Protein AF-A0A9K3PEP5-F1 (afdb_monomer_lite)

pLDDT: mean 74.26, std 22.82, range [34.56, 97.56]

InterPro domains:
  IPR022210 Transcription activator GCR1-like domain [PF12550] (68-152)

Organism: NCBI:txid303405

Radius of gyration: 31.96 Å; chains: 1; bounding box: 66×53×107 Å

Sequence (163 aa):
MLAATFFQLGAEQLVTRPAPVPFLCPTSPQTPPRGSNNHQSVRNTTRKSPLDGRLPCVQPDGFNHVIQEKPCSVQNMYNEWFGLENYEGVPVEGGIRLMETRHKSKWRNNYDSAASKRFSRLKIIVDTIVKTVAESSDPNVTTNSVIALFEEQFQAKKEALQR

Foldseek 3Di:
DDDDDDDDDDDDDDPDDDDDDDPDDDDDDDDDDDDDDDDDPPPPDDDDDDDDPDPPPPQLPLLPAQPDLDQPALVSLLCQQQQHDVRDCVVHHRHVVVVCVPPNCRSCPVPDPSSVVSVVVSCVSNVVLVVVQVPDPDPVNDSVVSRVVVRVVVVVVVVVVVD

Structure (mmCIF, N/CA/C/O backbone):
data_AF-A0A9K3PEP5-F1
#
_entry.id   AF-A0A9K3PEP5-F1
#
loop_
_atom_site.group_PDB
_atom_site.id
_atom_site.type_symbol
_atom_site.label_atom_id
_atom_site.label_alt_id
_atom_site.label_comp_id
_atom_site.label_asym_id
_atom_site.label_entity_id
_atom_site.label_seq_id
_atom_site.pdbx_PDB_ins_code
_atom_site.Cartn_x
_atom_site.Cartn_y
_atom_site.Cartn_z
_atom_site.occupancy
_atom_site.B_iso_or_equiv
_atom_site.auth_seq_id
_atom_site.auth_comp_id
_atom_site.auth_asym_id
_atom_site.auth_atom_id
_atom_site.pdbx_PDB_model_num
ATOM 1 N N . MET A 1 1 ? 27.044 22.093 75.520 1.00 47.50 1 MET A N 1
ATOM 2 C CA . MET A 1 1 ? 28.136 22.277 74.543 1.00 47.50 1 MET A CA 1
ATOM 3 C C . MET A 1 1 ? 29.313 21.445 75.018 1.00 47.50 1 MET A C 1
ATOM 5 O O . MET A 1 1 ? 29.792 21.707 76.112 1.00 47.50 1 MET A O 1
ATOM 9 N N . LEU A 1 2 ? 29.698 20.405 74.276 1.00 43.66 2 LEU A N 1
ATOM 10 C CA . LEU A 1 2 ? 30.818 19.521 74.616 1.00 43.66 2 LEU A CA 1
ATOM 11 C C . LEU A 1 2 ? 31.723 19.313 73.399 1.00 43.66 2 LEU A C 1
ATOM 13 O O . LEU A 1 2 ? 31.280 19.421 72.259 1.00 43.66 2 LEU A O 1
ATOM 17 N N . ALA A 1 3 ? 32.992 19.106 73.732 1.00 41.00 3 ALA A N 1
ATOM 18 C CA . ALA A 1 3 ? 34.205 19.295 72.956 1.00 41.00 3 ALA A CA 1
ATOM 19 C C . ALA A 1 3 ? 34.400 18.379 71.736 1.00 41.00 3 ALA A C 1
ATOM 21 O O . ALA A 1 3 ? 33.793 17.322 71.597 1.00 41.00 3 ALA A O 1
ATOM 22 N N . ALA A 1 4 ? 35.325 18.830 70.889 1.00 48.22 4 ALA A N 1
ATOM 23 C CA . ALA A 1 4 ? 35.890 18.150 69.736 1.00 48.22 4 ALA A CA 1
ATOM 24 C C . ALA A 1 4 ? 36.884 17.039 70.115 1.00 48.22 4 ALA A C 1
ATOM 26 O O . ALA A 1 4 ? 37.643 17.207 71.068 1.00 48.22 4 ALA A O 1
ATOM 27 N N . THR A 1 5 ? 36.986 16.014 69.258 1.00 54.56 5 THR A N 1
ATOM 28 C CA . THR A 1 5 ? 38.219 15.232 69.065 1.00 54.56 5 THR A CA 1
ATOM 29 C C . THR A 1 5 ? 38.315 14.734 67.616 1.00 54.56 5 THR A C 1
ATOM 31 O O . THR A 1 5 ? 37.373 14.158 67.078 1.00 54.56 5 THR A O 1
ATOM 34 N N . PHE A 1 6 ? 39.469 14.985 66.999 1.00 49.03 6 PHE A N 1
ATOM 35 C CA . PHE A 1 6 ? 39.945 14.480 65.706 1.00 49.03 6 PHE A CA 1
ATOM 36 C C . PHE A 1 6 ? 40.429 13.018 65.812 1.00 49.03 6 PHE A C 1
ATOM 38 O O . PHE A 1 6 ? 41.094 12.687 66.790 1.00 49.03 6 PHE A O 1
ATOM 45 N N . PHE A 1 7 ? 40.209 12.199 64.773 1.00 48.72 7 PHE A N 1
ATOM 46 C CA . PHE A 1 7 ? 41.050 11.043 64.381 1.00 48.72 7 PHE A CA 1
ATOM 47 C C . PHE A 1 7 ? 40.651 10.624 62.943 1.00 48.72 7 PHE A C 1
ATOM 49 O O . PHE A 1 7 ? 39.494 10.294 62.712 1.00 48.72 7 PHE A O 1
ATOM 56 N N . GLN A 1 8 ? 41.411 10.939 61.889 1.00 43.19 8 GLN A N 1
ATOM 57 C CA . GLN A 1 8 ? 42.643 10.317 61.361 1.00 43.19 8 GLN A CA 1
ATOM 58 C C . GLN A 1 8 ? 42.434 8.963 60.635 1.00 43.19 8 GLN A C 1
ATOM 60 O O . GLN A 1 8 ? 42.122 7.954 61.253 1.00 43.19 8 GLN A O 1
ATOM 65 N N . LEU A 1 9 ? 42.668 9.023 59.313 1.00 43.06 9 LEU A N 1
ATOM 66 C CA . LEU A 1 9 ? 43.073 8.025 58.301 1.00 43.06 9 LEU A CA 1
ATOM 67 C C . LEU A 1 9 ? 42.775 6.515 58.461 1.00 43.06 9 LEU A C 1
ATOM 69 O O . LEU A 1 9 ? 43.333 5.835 59.313 1.00 43.06 9 LEU A O 1
ATOM 73 N N . GLY A 1 10 ? 42.151 5.969 57.411 1.00 40.56 10 GLY A N 1
ATOM 74 C CA . GLY A 1 10 ? 42.546 4.711 56.752 1.00 40.56 10 GLY A CA 1
ATOM 75 C C . GLY A 1 10 ? 42.309 4.892 55.243 1.00 40.56 10 GLY A C 1
ATOM 76 O O . GLY A 1 10 ? 41.193 5.199 54.841 1.00 40.56 10 GLY A O 1
ATOM 77 N N . ALA A 1 11 ? 43.335 5.076 54.411 1.00 46.47 11 ALA A N 1
ATOM 78 C CA . ALA A 1 11 ? 44.243 4.065 53.861 1.00 46.47 11 ALA A CA 1
ATOM 79 C C . ALA A 1 11 ? 43.527 3.018 52.982 1.00 46.47 11 ALA A C 1
ATOM 81 O O . ALA A 1 11 ? 42.935 2.065 53.472 1.00 46.47 11 ALA A O 1
ATOM 82 N N . GLU A 1 12 ? 43.611 3.278 51.675 1.00 48.19 12 GLU A N 1
ATOM 83 C CA . GLU A 1 12 ? 43.945 2.341 50.595 1.00 48.19 12 GLU A CA 1
ATOM 84 C C . GLU A 1 12 ? 43.195 1.006 50.507 1.00 48.19 12 GLU A C 1
ATOM 86 O O . GLU A 1 12 ? 43.481 0.077 51.248 1.00 48.19 12 GLU A O 1
ATOM 91 N N . GLN A 1 13 ? 42.379 0.854 49.458 1.00 48.16 13 GLN A N 1
ATOM 92 C CA . GLN A 1 13 ? 42.559 -0.268 48.531 1.00 48.16 13 GLN A CA 1
ATOM 93 C C . GLN A 1 13 ? 42.154 0.150 47.110 1.00 48.16 13 GLN A C 1
ATOM 95 O O . GLN A 1 13 ? 40.977 0.205 46.751 1.00 48.16 13 GLN A O 1
ATOM 100 N N . LEU A 1 14 ? 43.167 0.433 46.291 1.00 46.38 14 LEU A N 1
ATOM 101 C CA . LEU A 1 14 ? 43.071 0.483 44.836 1.00 46.38 14 LEU A CA 1
ATOM 102 C C . LEU A 1 14 ? 42.844 -0.949 44.322 1.00 46.38 14 LEU A C 1
ATOM 104 O O . LEU A 1 14 ? 43.783 -1.727 44.174 1.00 46.38 14 LEU A O 1
ATOM 108 N N . VAL A 1 15 ? 41.595 -1.314 44.026 1.00 45.88 15 VAL A N 1
ATOM 109 C CA . VAL A 1 15 ? 41.319 -2.496 43.197 1.00 45.88 15 VAL A CA 1
ATOM 110 C C . VAL A 1 15 ? 41.504 -2.093 41.739 1.00 45.88 15 VAL A C 1
ATOM 112 O O . VAL A 1 15 ? 40.610 -1.568 41.074 1.00 45.88 15 VAL A O 1
ATOM 115 N N . THR A 1 16 ? 42.722 -2.317 41.258 1.00 48.50 16 THR A N 1
ATOM 116 C CA . THR A 1 16 ? 43.118 -2.225 39.856 1.00 48.50 16 THR A CA 1
ATOM 117 C C . THR A 1 16 ? 42.267 -3.187 39.025 1.00 48.50 16 THR A C 1
ATOM 119 O O . THR A 1 16 ? 4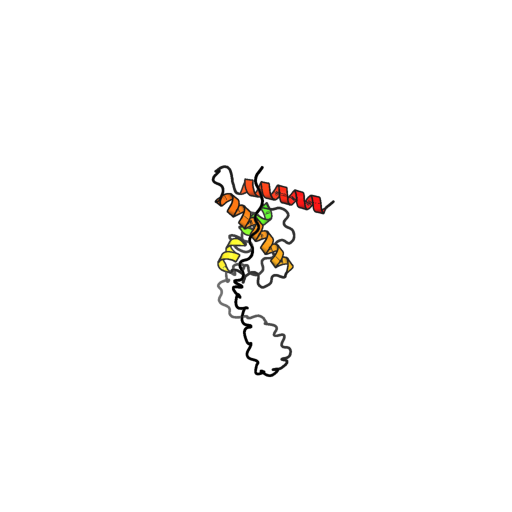2.478 -4.399 39.039 1.00 48.50 16 THR A O 1
ATOM 122 N N . ARG A 1 17 ? 41.286 -2.657 38.285 1.00 50.75 17 ARG A N 1
ATOM 123 C CA . ARG A 1 17 ? 40.638 -3.400 37.193 1.00 50.75 17 ARG A CA 1
ATOM 124 C C . ARG A 1 17 ? 41.694 -3.661 36.110 1.00 50.75 17 ARG A C 1
ATOM 126 O O . ARG A 1 17 ? 42.320 -2.698 35.666 1.00 50.75 17 ARG A O 1
ATOM 133 N N . PRO A 1 18 ? 41.895 -4.907 35.652 1.00 49.31 18 PRO A N 1
ATOM 134 C CA . PRO A 1 18 ? 42.749 -5.156 34.501 1.00 49.31 18 PRO A CA 1
ATOM 135 C C . PRO A 1 18 ? 42.114 -4.544 33.245 1.00 49.31 18 PRO A C 1
ATOM 137 O O . PRO A 1 18 ? 40.920 -4.706 32.983 1.00 49.31 18 PRO A O 1
ATOM 140 N N . ALA A 1 19 ? 42.929 -3.801 32.497 1.00 58.12 19 ALA A N 1
ATOM 141 C CA . ALA A 1 19 ? 42.581 -3.215 31.210 1.00 58.12 19 ALA A CA 1
ATOM 142 C C . ALA A 1 19 ? 42.221 -4.304 30.175 1.00 58.12 19 ALA A C 1
ATOM 144 O O . ALA A 1 19 ? 42.733 -5.424 30.260 1.00 58.12 19 ALA A O 1
ATOM 145 N N . PRO A 1 20 ? 41.367 -3.997 29.181 1.00 54.03 20 PRO A N 1
ATOM 146 C CA . PRO A 1 20 ? 41.071 -4.922 28.096 1.00 54.03 20 PRO A CA 1
ATOM 147 C C . PRO A 1 20 ? 42.326 -5.177 27.253 1.00 54.03 20 PRO A C 1
ATOM 149 O O . PRO A 1 20 ? 42.995 -4.248 26.800 1.00 54.03 20 PRO A O 1
ATOM 152 N N . VAL A 1 21 ? 42.630 -6.455 27.040 1.00 63.28 21 VAL A N 1
ATOM 153 C CA . VAL A 1 21 ? 43.689 -6.906 26.135 1.00 63.28 21 VAL A CA 1
ATOM 154 C C . VAL A 1 21 ? 43.373 -6.479 24.692 1.00 63.28 21 VAL A C 1
ATOM 156 O O . VAL A 1 21 ? 42.253 -6.702 24.225 1.00 63.28 21 VAL A O 1
ATOM 159 N N . PRO A 1 22 ? 44.322 -5.877 23.953 1.00 52.88 22 PRO A N 1
ATOM 160 C CA . PRO A 1 22 ? 44.163 -5.670 22.523 1.00 52.88 22 PRO A CA 1
ATOM 161 C C . PRO A 1 22 ? 44.254 -7.024 21.812 1.00 52.88 22 PRO A C 1
ATOM 163 O O . PRO A 1 22 ? 45.223 -7.766 21.979 1.00 52.88 22 P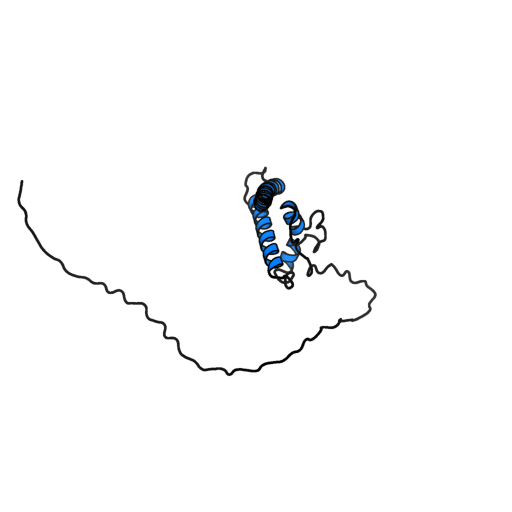RO A O 1
ATOM 166 N N . PHE A 1 23 ? 43.239 -7.349 21.011 1.00 45.09 23 PHE A N 1
ATOM 167 C CA . PHE A 1 23 ? 43.310 -8.473 20.085 1.00 45.09 23 PHE A CA 1
ATOM 168 C C . PHE A 1 23 ? 44.463 -8.235 19.106 1.00 45.09 23 PHE A C 1
ATOM 170 O O . PHE A 1 23 ? 44.449 -7.296 18.311 1.00 45.09 23 PHE A O 1
ATOM 177 N N . LEU A 1 24 ? 45.470 -9.100 19.188 1.00 43.38 24 LEU A N 1
ATOM 178 C CA . LEU A 1 24 ? 46.545 -9.209 18.216 1.00 43.38 24 LEU A CA 1
ATOM 179 C C . LEU A 1 24 ? 45.948 -9.706 16.893 1.00 43.38 24 LEU A C 1
ATOM 181 O O . LEU A 1 24 ? 45.543 -10.862 16.783 1.00 43.38 24 LEU A O 1
ATOM 185 N N . CYS A 1 25 ? 45.885 -8.828 15.893 1.00 41.06 25 CYS A N 1
ATOM 186 C CA . CYS A 1 25 ? 45.656 -9.210 14.504 1.00 41.06 25 CYS A CA 1
ATOM 187 C C . CYS A 1 25 ? 46.901 -9.945 13.974 1.00 41.06 25 CYS A C 1
ATOM 189 O O . CYS A 1 25 ? 47.977 -9.345 13.957 1.00 41.06 25 CYS A O 1
ATOM 191 N N . PRO A 1 26 ? 46.802 -11.198 13.501 1.00 46.47 26 PRO A N 1
ATOM 192 C CA . PRO A 1 26 ? 47.868 -11.793 12.712 1.00 46.47 26 PRO A CA 1
ATOM 193 C C . PRO A 1 26 ? 47.855 -11.207 11.294 1.00 46.47 26 PRO A C 1
ATOM 195 O O . PRO A 1 26 ? 46.868 -11.271 10.561 1.00 46.47 26 PRO A O 1
ATOM 198 N N . THR A 1 27 ? 48.982 -10.616 10.918 1.00 39.34 27 THR A N 1
ATOM 199 C CA . THR A 1 27 ? 49.258 -10.060 9.595 1.00 39.34 27 THR A CA 1
ATOM 200 C C . THR A 1 27 ? 49.531 -11.173 8.572 1.00 39.34 27 THR A C 1
ATOM 202 O O . THR A 1 27 ? 50.532 -11.863 8.702 1.00 39.34 27 THR A O 1
ATOM 205 N N . SER A 1 28 ? 48.672 -11.248 7.541 1.00 42.19 28 SER A N 1
ATOM 206 C CA . SER A 1 28 ? 48.918 -11.541 6.103 1.00 42.19 28 SER A CA 1
ATOM 207 C C . SER A 1 28 ? 49.591 -12.867 5.668 1.00 42.19 28 SER A C 1
ATOM 209 O O . SER A 1 28 ? 50.526 -13.346 6.301 1.00 42.19 28 SER A O 1
ATOM 211 N N . PRO A 1 29 ? 49.195 -13.434 4.508 1.00 42.50 29 PRO A N 1
ATOM 212 C CA . PRO A 1 29 ? 49.850 -12.999 3.270 1.00 42.50 29 PRO A CA 1
ATOM 213 C C . PRO A 1 29 ? 48.913 -12.735 2.077 1.00 42.50 29 PRO A C 1
ATOM 215 O O . PRO A 1 29 ? 47.825 -13.290 1.933 1.00 42.50 29 PRO A O 1
ATOM 218 N N . GLN A 1 30 ? 49.425 -11.871 1.203 1.00 37.97 30 GLN A N 1
ATOM 219 C CA . GLN A 1 30 ? 48.878 -11.380 -0.058 1.00 37.97 30 GLN A CA 1
ATOM 220 C C . GLN A 1 30 ? 48.381 -12.488 -0.999 1.00 37.97 30 GLN A C 1
ATOM 222 O O . GLN A 1 30 ? 49.045 -13.503 -1.197 1.00 37.97 30 GLN A O 1
ATOM 227 N N . THR A 1 31 ? 47.271 -12.216 -1.687 1.00 47.25 31 THR A N 1
ATOM 228 C CA . THR A 1 31 ? 46.923 -12.868 -2.957 1.00 47.25 31 THR A CA 1
ATOM 229 C C . THR A 1 31 ? 46.936 -11.827 -4.090 1.00 47.25 31 THR A C 1
ATOM 231 O O . THR A 1 31 ? 46.572 -10.672 -3.862 1.00 47.25 31 THR A O 1
ATOM 234 N N . PRO A 1 32 ? 47.434 -12.194 -5.286 1.00 47.22 32 PRO A N 1
ATOM 235 C CA . PRO A 1 32 ? 47.837 -11.258 -6.339 1.00 47.22 32 PRO A CA 1
ATOM 236 C C . PRO A 1 32 ? 46.649 -10.622 -7.089 1.00 47.22 32 PRO A C 1
ATOM 238 O O . PRO A 1 32 ? 45.559 -11.199 -7.121 1.00 47.22 32 PRO A O 1
ATOM 241 N N . PRO A 1 33 ? 46.853 -9.471 -7.767 1.00 44.09 33 PRO A N 1
ATOM 242 C CA . PRO A 1 33 ? 45.816 -8.827 -8.563 1.00 44.09 33 PRO A CA 1
ATOM 243 C C . PRO A 1 33 ? 45.562 -9.646 -9.831 1.00 44.09 33 PRO A C 1
ATOM 245 O O . PRO A 1 33 ? 46.382 -9.683 -10.749 1.00 44.09 33 PRO A O 1
ATOM 248 N N . ARG A 1 34 ? 44.411 -10.321 -9.899 1.00 38.59 34 ARG A N 1
ATOM 249 C CA . ARG A 1 34 ? 43.996 -11.039 -11.104 1.00 38.59 34 ARG A CA 1
ATOM 250 C C . ARG A 1 34 ? 43.060 -10.177 -11.941 1.00 38.59 34 ARG A C 1
ATOM 252 O O . ARG A 1 34 ? 41.878 -10.078 -11.651 1.00 38.59 34 ARG A O 1
ATOM 259 N N . GLY A 1 35 ? 43.637 -9.620 -13.003 1.00 35.84 35 GLY A N 1
ATOM 260 C CA . GLY A 1 35 ? 43.055 -9.625 -14.343 1.00 35.84 35 GLY A CA 1
ATOM 261 C C . GLY A 1 35 ? 41.766 -8.839 -14.547 1.00 35.84 35 GLY A C 1
ATOM 262 O O . GLY A 1 35 ? 40.670 -9.342 -14.324 1.00 35.84 35 GLY A O 1
ATOM 263 N N . SER A 1 36 ? 41.933 -7.654 -15.133 1.00 45.16 36 SER A N 1
ATOM 264 C CA . SER A 1 36 ? 40.982 -7.070 -16.078 1.00 45.16 36 SER A CA 1
ATOM 265 C C . SER A 1 36 ? 40.401 -8.153 -16.992 1.00 45.16 36 SER A C 1
ATOM 267 O O . SER A 1 36 ? 41.157 -8.836 -17.682 1.00 45.16 36 SER A O 1
ATOM 269 N N . ASN A 1 37 ? 39.076 -8.301 -17.011 1.00 34.56 37 ASN A N 1
ATOM 270 C CA . ASN A 1 37 ? 38.390 -8.993 -18.092 1.00 34.56 37 ASN A CA 1
ATOM 271 C C . ASN A 1 37 ? 37.370 -8.052 -18.726 1.00 34.56 37 ASN A C 1
ATOM 273 O O . ASN A 1 37 ? 36.313 -7.746 -18.179 1.00 34.56 37 ASN A O 1
ATOM 277 N N . ASN A 1 38 ? 37.795 -7.600 -19.901 1.00 36.59 38 ASN A N 1
ATOM 278 C CA . ASN A 1 38 ? 37.042 -7.074 -21.021 1.00 36.59 38 ASN A CA 1
ATOM 279 C C . ASN A 1 38 ? 35.562 -7.467 -21.080 1.00 36.59 38 ASN A C 1
ATOM 281 O O . ASN A 1 38 ? 35.191 -8.629 -20.932 1.00 36.59 38 ASN A O 1
ATOM 285 N N . HIS A 1 39 ? 34.769 -6.464 -21.463 1.00 43.97 39 HIS A N 1
ATOM 286 C CA . HIS A 1 39 ? 33.744 -6.532 -22.503 1.00 43.97 39 HIS A CA 1
ATOM 287 C C . HIS A 1 39 ? 33.325 -7.941 -22.941 1.00 43.97 39 HIS A C 1
ATOM 289 O O . HIS A 1 39 ? 33.973 -8.561 -23.781 1.00 43.97 39 HIS A O 1
ATOM 295 N N . GLN A 1 40 ? 32.128 -8.343 -22.526 1.00 34.94 40 GLN A N 1
ATOM 296 C CA . GLN A 1 40 ? 31.196 -8.976 -23.449 1.00 34.94 40 GLN A CA 1
ATOM 297 C C . GLN A 1 40 ? 29.768 -8.600 -23.056 1.00 34.94 40 GLN A C 1
ATOM 299 O O . GLN A 1 40 ? 29.131 -9.189 -22.188 1.00 34.94 40 GLN A O 1
ATOM 304 N N . SER A 1 41 ? 29.285 -7.559 -23.735 1.00 44.75 41 SER A N 1
ATOM 305 C CA . SER A 1 41 ? 27.869 -7.344 -24.001 1.00 44.75 41 SER A CA 1
ATOM 306 C C . SER A 1 41 ? 27.363 -8.571 -24.760 1.00 44.75 41 SER A C 1
ATOM 308 O O . SER A 1 41 ? 27.444 -8.633 -25.985 1.00 44.75 41 SER A O 1
ATOM 310 N N . VAL A 1 42 ? 26.901 -9.587 -24.034 1.00 36.81 42 VAL A N 1
ATOM 311 C CA . VAL A 1 42 ? 26.149 -10.681 -24.643 1.00 36.81 42 VAL A CA 1
ATOM 312 C C . VAL A 1 42 ? 24.691 -10.261 -24.610 1.00 36.81 42 VAL A C 1
ATOM 314 O O . VAL A 1 42 ? 23.986 -10.382 -23.610 1.00 36.81 42 VAL A O 1
ATOM 317 N N . ARG A 1 43 ? 24.262 -9.683 -25.733 1.00 44.44 43 ARG A N 1
ATOM 318 C CA . ARG A 1 43 ? 22.853 -9.561 -26.092 1.00 44.44 43 ARG A CA 1
ATOM 319 C C . ARG A 1 43 ? 22.271 -10.971 -26.080 1.00 44.44 43 ARG A C 1
ATOM 321 O O . ARG A 1 43 ? 22.536 -11.746 -26.998 1.00 44.44 43 ARG A O 1
ATOM 328 N N . ASN A 1 44 ? 21.476 -11.301 -25.068 1.00 36.00 44 ASN A N 1
ATOM 329 C CA . ASN A 1 44 ? 20.716 -12.542 -25.093 1.00 36.00 44 ASN A CA 1
ATOM 330 C C . ASN A 1 44 ? 19.519 -12.348 -26.020 1.00 36.00 44 ASN A C 1
ATOM 332 O O . ASN A 1 44 ? 18.452 -11.866 -25.654 1.00 36.00 44 ASN A O 1
ATOM 336 N N . THR A 1 45 ? 19.799 -12.689 -27.271 1.00 36.66 45 THR A N 1
ATOM 337 C CA . THR A 1 45 ? 18.882 -12.922 -28.369 1.00 36.66 45 THR A CA 1
ATOM 338 C C . THR A 1 45 ? 17.855 -13.983 -27.978 1.00 36.66 45 THR A C 1
ATOM 340 O O . THR A 1 45 ? 18.181 -15.047 -27.456 1.00 36.66 45 THR A O 1
ATOM 343 N N . THR A 1 46 ? 16.599 -13.636 -28.244 1.00 49.72 46 THR A N 1
ATOM 344 C CA . THR A 1 46 ? 15.442 -14.483 -28.535 1.00 49.72 46 THR A CA 1
ATOM 345 C C . THR A 1 46 ? 15.711 -15.992 -28.504 1.00 49.72 46 THR A C 1
ATOM 347 O O . THR A 1 46 ? 16.178 -16.568 -29.487 1.00 49.72 46 THR A O 1
ATOM 350 N N . ARG A 1 47 ? 15.307 -16.673 -27.424 1.00 43.91 47 ARG A N 1
ATOM 351 C CA . ARG A 1 47 ? 15.083 -18.124 -27.484 1.00 43.91 47 ARG A CA 1
ATOM 352 C C . ARG A 1 47 ? 13.735 -18.386 -28.152 1.00 43.91 47 ARG A C 1
ATOM 354 O O . ARG A 1 47 ? 12.695 -18.328 -27.508 1.00 43.91 47 ARG A O 1
ATOM 361 N N . LYS A 1 48 ? 13.768 -18.674 -29.455 1.00 55.00 48 LYS A N 1
ATOM 362 C CA . LYS A 1 48 ? 12.711 -19.431 -30.141 1.00 55.00 48 LYS A CA 1
ATOM 363 C C . LYS A 1 48 ? 12.949 -20.918 -29.897 1.00 55.00 48 LYS A C 1
ATOM 365 O O . LYS A 1 48 ? 14.054 -21.382 -30.164 1.00 55.00 48 LYS A O 1
ATOM 370 N N . SER A 1 49 ? 11.928 -21.644 -29.448 1.00 47.69 49 SER A N 1
ATOM 371 C CA . SER A 1 49 ? 11.725 -23.098 -29.621 1.00 47.69 49 SER A CA 1
ATOM 372 C C . SER A 1 49 ? 10.383 -23.499 -28.984 1.00 47.69 49 SER A C 1
ATOM 374 O O . SER A 1 49 ? 10.000 -22.869 -28.001 1.00 47.69 49 SER A O 1
ATOM 376 N N . PRO A 1 50 ? 9.748 -24.607 -29.397 1.00 51.16 50 PRO A N 1
ATOM 377 C CA . PRO A 1 50 ? 9.269 -24.960 -30.737 1.00 51.16 50 PRO A CA 1
ATOM 378 C C . PRO A 1 50 ? 7.724 -24.985 -30.792 1.00 51.16 50 PRO A C 1
ATOM 380 O O . PRO A 1 50 ? 7.047 -24.987 -29.769 1.00 51.16 50 PRO A O 1
ATOM 383 N N . LEU A 1 51 ? 7.186 -24.995 -32.014 1.00 51.81 51 LEU A N 1
ATOM 384 C CA . LEU A 1 51 ? 5.763 -25.125 -32.336 1.00 51.81 51 LEU A CA 1
ATOM 385 C C . LEU A 1 51 ? 5.169 -26.427 -31.778 1.00 51.81 51 LEU A C 1
ATOM 387 O O . LEU A 1 51 ? 5.404 -27.489 -32.341 1.00 51.81 51 LEU A O 1
ATOM 391 N N . ASP A 1 52 ? 4.335 -26.316 -30.750 1.00 46.88 52 ASP A N 1
ATOM 392 C CA . ASP A 1 52 ? 3.216 -27.231 -30.539 1.00 46.88 52 ASP A CA 1
ATOM 393 C C . ASP A 1 52 ? 1.983 -26.386 -30.213 1.00 46.88 52 ASP A C 1
ATOM 395 O O . ASP A 1 52 ? 2.024 -25.503 -29.357 1.00 46.88 52 ASP A O 1
ATOM 399 N N . GLY A 1 53 ? 0.911 -26.595 -30.979 1.00 51.38 53 GLY A N 1
ATOM 400 C CA . GLY A 1 53 ? -0.258 -25.719 -31.134 1.00 51.38 53 GLY A CA 1
ATOM 401 C C . GLY A 1 53 ? -1.189 -25.596 -29.926 1.00 51.38 53 GLY A C 1
ATOM 402 O O . GLY A 1 53 ? -2.403 -25.505 -30.093 1.00 51.38 53 GLY A O 1
ATOM 403 N N . ARG A 1 54 ? -0.655 -25.563 -28.708 1.00 45.03 54 ARG A N 1
ATOM 404 C CA . ARG A 1 54 ? -1.383 -25.131 -27.520 1.00 45.03 54 ARG A CA 1
ATOM 405 C C . ARG A 1 54 ? -0.845 -23.750 -27.168 1.00 45.03 54 ARG A C 1
ATOM 407 O O . ARG A 1 54 ? 0.289 -23.638 -26.715 1.00 45.03 54 ARG A O 1
ATOM 414 N N . LEU A 1 55 ? -1.639 -22.707 -27.432 1.00 39.69 55 LEU A N 1
ATOM 415 C CA . LEU A 1 55 ? -1.348 -21.347 -26.971 1.00 39.69 55 LEU A CA 1
ATOM 416 C C . LEU A 1 55 ? -0.877 -21.440 -25.512 1.00 39.69 55 LEU A C 1
ATOM 418 O O . LEU A 1 55 ? -1.650 -21.929 -24.681 1.00 39.69 55 LEU A O 1
ATOM 422 N N . PRO A 1 56 ? 0.370 -21.055 -25.181 1.00 43.00 56 PRO A N 1
ATOM 423 C CA . PRO A 1 56 ? 0.740 -20.966 -23.789 1.00 43.00 56 PRO A CA 1
ATOM 424 C C . PRO A 1 56 ? -0.205 -19.935 -23.183 1.00 43.00 56 PRO A C 1
ATOM 426 O O . PRO A 1 56 ? -0.289 -18.803 -23.662 1.00 43.00 56 PRO A O 1
ATOM 429 N N . CYS A 1 57 ? -0.936 -20.330 -22.144 1.00 39.91 57 CYS A N 1
ATOM 430 C CA . CYS A 1 57 ? -1.451 -19.373 -21.184 1.00 39.91 57 CYS A CA 1
ATOM 431 C C . CYS A 1 57 ? -0.219 -18.732 -20.538 1.00 39.91 57 CYS A C 1
ATOM 433 O O . CYS A 1 57 ? 0.232 -19.134 -19.469 1.00 39.91 57 CYS A O 1
ATOM 435 N N . VAL A 1 58 ? 0.408 -17.788 -21.245 1.00 46.19 58 VAL A N 1
ATOM 436 C CA . VAL A 1 58 ? 1.418 -16.914 -20.670 1.00 46.19 58 VAL A CA 1
ATOM 437 C C . VAL A 1 58 ? 0.622 -16.053 -19.713 1.00 46.19 58 VAL A C 1
ATOM 439 O O . VAL A 1 58 ? 0.121 -14.993 -20.076 1.00 46.19 58 VAL A O 1
ATOM 442 N N . GLN A 1 59 ? 0.404 -16.581 -18.507 1.00 51.69 59 GLN A N 1
ATOM 443 C CA . GLN A 1 59 ? -0.008 -15.749 -17.401 1.00 51.69 59 GLN A CA 1
ATOM 444 C C . GLN A 1 59 ? 0.990 -14.595 -17.376 1.00 51.69 59 GLN A C 1
ATOM 446 O O . GLN A 1 59 ? 2.187 -14.861 -17.564 1.00 51.69 59 GLN A O 1
ATOM 451 N N . PRO A 1 60 ? 0.528 -13.342 -17.229 1.00 56.75 60 PRO A N 1
ATOM 452 C CA . PRO A 1 60 ? 1.443 -12.240 -17.011 1.00 56.75 60 PRO A CA 1
ATOM 453 C C . PRO A 1 60 ? 2.376 -12.697 -15.897 1.00 56.75 60 PRO A C 1
ATOM 455 O O . PRO A 1 60 ? 1.939 -13.055 -14.806 1.00 56.75 60 PRO A O 1
ATOM 458 N N . ASP A 1 61 ? 3.660 -12.813 -16.217 1.00 64.50 61 ASP A N 1
ATOM 459 C CA . ASP A 1 61 ? 4.639 -13.374 -15.293 1.00 64.50 61 ASP A CA 1
ATOM 460 C C . ASP A 1 61 ? 4.746 -12.499 -14.026 1.00 64.50 61 ASP A C 1
ATOM 462 O O . ASP A 1 61 ? 5.272 -12.927 -13.002 1.00 64.50 61 ASP A O 1
ATOM 466 N N . GLY A 1 62 ? 4.196 -11.279 -14.088 1.00 64.12 62 GLY A N 1
ATOM 467 C CA . GLY A 1 62 ? 4.081 -10.319 -13.001 1.00 64.12 62 GLY A CA 1
ATOM 468 C C . GLY A 1 62 ? 5.408 -9.625 -12.691 1.00 64.12 62 GLY A C 1
ATOM 469 O O . GLY A 1 62 ? 5.451 -8.714 -11.867 1.00 64.12 62 GLY A O 1
ATOM 470 N N . PHE A 1 63 ? 6.497 -10.011 -13.367 1.00 75.69 63 PHE A N 1
ATOM 471 C CA . PHE A 1 63 ? 7.865 -9.548 -13.101 1.00 75.69 63 PHE A CA 1
ATOM 472 C C . PHE A 1 63 ? 8.153 -8.136 -13.630 1.00 75.69 63 PHE A C 1
ATOM 474 O O . PHE A 1 63 ? 9.210 -7.581 -13.336 1.00 75.69 63 PHE A O 1
ATOM 481 N N . ASN A 1 64 ? 7.228 -7.546 -14.389 1.00 78.25 64 ASN A N 1
ATOM 482 C CA . ASN A 1 64 ? 7.368 -6.209 -14.972 1.00 78.25 64 ASN A CA 1
ATOM 483 C C . ASN A 1 64 ? 6.339 -5.207 -14.426 1.00 78.25 64 ASN A C 1
ATOM 485 O O . ASN A 1 64 ? 6.058 -4.201 -15.074 1.00 78.25 64 ASN A O 1
ATOM 489 N N . HIS A 1 65 ? 5.767 -5.473 -13.244 1.00 86.25 65 HIS A N 1
ATOM 490 C CA . HIS A 1 65 ? 4.875 -4.515 -12.588 1.00 86.25 65 HIS A CA 1
ATOM 491 C C . HIS A 1 65 ? 5.603 -3.206 -12.297 1.00 86.25 65 HIS A C 1
ATOM 493 O O . HIS A 1 65 ? 6.664 -3.206 -11.670 1.00 86.25 65 HIS A O 1
ATOM 499 N N . VAL A 1 66 ? 5.006 -2.088 -12.696 1.00 86.50 66 VAL A N 1
ATOM 500 C CA . VAL A 1 66 ? 5.506 -0.758 -12.355 1.00 86.50 66 VAL A CA 1
ATOM 501 C C . VAL A 1 66 ? 4.618 -0.193 -11.261 1.00 86.50 66 VAL A C 1
ATOM 503 O O . VAL A 1 66 ? 3.447 0.091 -11.493 1.00 86.50 66 VAL A O 1
ATOM 506 N N . ILE A 1 67 ? 5.192 -0.002 -10.072 1.00 88.50 67 ILE A N 1
ATOM 507 C CA . ILE A 1 67 ? 4.476 0.648 -8.968 1.00 88.50 67 ILE A CA 1
ATOM 508 C C . ILE A 1 67 ? 4.177 2.089 -9.327 1.00 88.50 67 ILE A C 1
ATOM 510 O O . ILE A 1 67 ? 5.068 2.805 -9.805 1.00 88.50 67 ILE A O 1
ATOM 514 N N . GLN A 1 68 ? 2.960 2.524 -9.007 1.00 85.94 68 GLN A N 1
ATOM 515 C CA . GLN A 1 68 ? 2.538 3.895 -9.243 1.00 85.94 68 GLN A CA 1
ATOM 516 C C . GLN A 1 68 ? 3.525 4.905 -8.649 1.00 85.94 68 GLN A C 1
ATOM 518 O O . GLN A 1 68 ? 3.894 4.865 -7.473 1.00 85.94 68 GLN A O 1
ATOM 523 N N . GLU A 1 69 ? 3.970 5.847 -9.482 1.00 82.38 69 GLU A N 1
ATOM 524 C CA . GLU A 1 69 ? 4.959 6.840 -9.063 1.00 82.38 69 GLU A CA 1
ATOM 525 C C . GLU A 1 69 ? 4.397 7.846 -8.062 1.00 82.38 69 GLU A C 1
ATOM 527 O O . GLU A 1 69 ? 5.094 8.276 -7.139 1.00 82.38 69 GLU A O 1
ATOM 532 N N . LYS A 1 70 ? 3.129 8.209 -8.257 1.00 82.00 70 LYS A N 1
ATOM 533 C CA . LYS A 1 70 ? 2.373 9.152 -7.441 1.00 82.00 70 LYS A CA 1
ATOM 534 C C . LYS A 1 70 ? 1.005 8.542 -7.149 1.00 82.00 70 LYS A C 1
ATOM 536 O O . LYS A 1 70 ? 0.088 8.741 -7.941 1.00 82.00 70 LYS A O 1
ATOM 541 N N . PRO A 1 71 ? 0.859 7.794 -6.047 1.00 75.75 71 PRO A N 1
ATOM 542 C CA . PRO A 1 71 ? -0.454 7.318 -5.644 1.00 75.75 71 PRO A CA 1
ATOM 543 C C . PRO A 1 71 ? -1.370 8.518 -5.375 1.00 75.75 71 PRO A C 1
ATOM 545 O O . PRO A 1 71 ? -0.997 9.449 -4.656 1.00 75.75 71 PRO A O 1
ATOM 548 N N . CYS A 1 72 ? -2.556 8.512 -5.983 1.00 81.31 72 CYS A N 1
ATOM 549 C CA . CYS A 1 72 ? -3.538 9.588 -5.827 1.00 81.31 72 CYS A CA 1
ATOM 550 C C . CYS A 1 72 ? -4.155 9.626 -4.419 1.00 81.31 72 CYS A C 1
ATOM 552 O O . CYS A 1 72 ? -4.566 10.699 -3.974 1.00 81.31 72 CYS A O 1
ATOM 554 N N . SER A 1 73 ? -4.186 8.469 -3.750 1.00 93.19 73 SER A N 1
ATOM 555 C CA . SER A 1 73 ? -4.807 8.217 -2.448 1.00 93.19 73 SER A CA 1
ATOM 556 C C . SER A 1 73 ? -4.164 6.999 -1.764 1.00 93.19 73 SER A C 1
ATOM 558 O O . SER A 1 73 ? -3.517 6.168 -2.413 1.00 93.19 73 SER A O 1
ATOM 560 N N . VAL A 1 74 ? -4.355 6.868 -0.455 1.00 95.25 74 VAL A N 1
ATOM 561 C CA . VAL A 1 74 ? -4.061 5.665 0.338 1.00 95.25 74 VAL A CA 1
ATOM 562 C C . VAL A 1 74 ? -4.944 4.502 -0.106 1.00 95.25 74 VAL A C 1
ATOM 564 O O . VAL A 1 74 ? -4.448 3.379 -0.206 1.00 95.25 74 VAL A O 1
ATOM 567 N N . GLN A 1 75 ? -6.206 4.765 -0.461 1.00 96.00 75 GLN A N 1
ATOM 568 C CA . GLN A 1 75 ? -7.089 3.749 -1.046 1.00 96.00 75 GLN A CA 1
ATOM 569 C C . GLN A 1 75 ? -6.466 3.122 -2.302 1.00 96.00 75 GLN A C 1
ATOM 571 O O . GLN A 1 75 ? -6.440 1.901 -2.426 1.00 96.00 75 GLN A O 1
ATOM 576 N N . ASN A 1 76 ? -5.877 3.929 -3.194 1.00 94.31 76 ASN A N 1
ATOM 577 C CA . ASN A 1 76 ? -5.191 3.409 -4.378 1.00 94.31 76 ASN A CA 1
ATOM 578 C C . ASN A 1 76 ? -4.007 2.510 -4.011 1.00 94.31 76 ASN A C 1
ATOM 580 O O . ASN A 1 76 ? -3.821 1.482 -4.653 1.00 94.31 76 ASN A O 1
ATOM 584 N N . MET A 1 77 ? -3.224 2.867 -2.986 1.00 95.19 77 MET A N 1
ATOM 585 C CA . MET A 1 77 ? -2.111 2.024 -2.528 1.00 95.19 77 MET A CA 1
ATOM 586 C C . MET A 1 77 ? -2.608 0.681 -1.983 1.00 95.19 77 MET A C 1
ATOM 588 O O . MET A 1 77 ? -2.002 -0.357 -2.246 1.00 95.19 77 MET A O 1
ATOM 592 N N . TYR A 1 78 ? -3.712 0.700 -1.231 1.00 96.56 78 TYR A N 1
ATOM 593 C CA . TYR A 1 78 ? -4.341 -0.507 -0.706 1.00 96.56 78 TYR A CA 1
ATOM 594 C C . TYR A 1 78 ? -4.872 -1.391 -1.844 1.00 96.56 78 TYR A C 1
ATOM 596 O O . TYR A 1 78 ? -4.570 -2.584 -1.898 1.00 96.56 78 TYR A O 1
ATOM 604 N N . ASN A 1 79 ? -5.586 -0.796 -2.801 1.00 95.56 79 ASN A N 1
ATOM 605 C CA . ASN A 1 79 ? -6.151 -1.507 -3.943 1.00 95.56 79 ASN A CA 1
ATOM 606 C C . ASN A 1 79 ? -5.056 -2.100 -4.845 1.00 95.56 79 ASN A C 1
ATOM 608 O O . ASN A 1 79 ? -5.163 -3.262 -5.226 1.00 95.56 79 ASN A O 1
ATOM 612 N N . GLU A 1 80 ? -3.967 -1.371 -5.113 1.00 94.88 80 GLU A N 1
ATOM 613 C CA . GLU A 1 80 ? -2.806 -1.886 -5.858 1.00 94.88 80 GLU A CA 1
ATOM 614 C C . GLU A 1 80 ? -2.146 -3.075 -5.138 1.00 94.88 80 GLU A C 1
ATOM 616 O O . GLU A 1 80 ? -1.738 -4.058 -5.764 1.00 94.88 80 GLU A O 1
ATOM 621 N N . TRP A 1 81 ? -2.066 -3.029 -3.803 1.00 96.00 81 TRP A N 1
ATOM 622 C CA . TRP A 1 81 ? -1.455 -4.107 -3.029 1.00 96.00 81 TRP A CA 1
ATOM 623 C C . TRP A 1 81 ? -2.241 -5.415 -3.094 1.00 96.00 81 TRP A C 1
ATOM 625 O O . TRP A 1 81 ? -1.641 -6.483 -3.232 1.00 96.00 81 TRP A O 1
ATOM 635 N N . PHE A 1 82 ? -3.567 -5.340 -2.997 1.00 95.81 82 PHE A N 1
ATOM 636 C CA . PHE A 1 82 ? -4.447 -6.511 -2.980 1.00 95.81 82 PHE A CA 1
ATOM 637 C C . PHE A 1 82 ? -5.024 -6.881 -4.355 1.00 95.81 82 PHE A C 1
ATOM 639 O O . PHE A 1 82 ? -5.640 -7.937 -4.475 1.00 95.81 82 PHE A O 1
ATOM 646 N N . GLY A 1 83 ? -4.796 -6.060 -5.384 1.00 94.38 83 GLY A N 1
ATOM 647 C CA . GLY A 1 83 ? -5.323 -6.279 -6.732 1.00 94.38 83 GLY A CA 1
ATOM 648 C C . GLY A 1 83 ? -6.834 -6.064 -6.802 1.00 94.38 83 GLY A C 1
ATOM 649 O O . GLY A 1 83 ? -7.550 -6.915 -7.320 1.00 94.38 83 GLY A O 1
ATOM 650 N N . LEU A 1 84 ? -7.320 -4.969 -6.212 1.00 94.38 84 LEU A N 1
ATOM 651 C CA . LEU A 1 84 ? -8.740 -4.604 -6.156 1.00 94.38 84 LEU A CA 1
ATOM 652 C C . LEU A 1 84 ? -9.067 -3.500 -7.170 1.00 94.38 84 LEU A C 1
ATOM 654 O O . LEU A 1 84 ? -8.193 -2.720 -7.554 1.00 94.38 84 LEU A O 1
ATOM 658 N N . GLU A 1 85 ? -10.345 -3.387 -7.538 1.00 92.81 85 GLU A N 1
ATOM 659 C CA . GLU A 1 85 ? -10.860 -2.366 -8.463 1.00 92.81 85 GLU A CA 1
ATOM 660 C C . GLU A 1 85 ? -10.033 -2.292 -9.764 1.00 92.81 85 GLU A C 1
ATOM 662 O O . GLU A 1 85 ? -9.874 -3.282 -10.469 1.00 92.81 85 GLU A O 1
ATOM 667 N N . ASN A 1 86 ? -9.451 -1.126 -10.064 1.00 89.00 86 ASN A N 1
ATOM 668 C CA . ASN A 1 86 ? -8.649 -0.868 -11.260 1.00 89.00 86 ASN A CA 1
ATOM 669 C C . ASN A 1 86 ? -7.333 -1.671 -11.315 1.00 89.00 86 ASN A C 1
ATOM 671 O O . ASN A 1 86 ? -6.623 -1.593 -12.316 1.00 89.00 86 ASN A O 1
ATOM 675 N N . TYR A 1 87 ? -6.988 -2.399 -10.249 1.00 89.31 87 TYR A N 1
ATOM 676 C CA . TYR A 1 87 ? -5.800 -3.251 -10.162 1.00 89.31 87 TYR A CA 1
ATOM 677 C C . TYR A 1 87 ? -6.141 -4.746 -10.209 1.00 89.31 87 TYR A C 1
ATOM 679 O O . TYR A 1 87 ? -5.282 -5.583 -9.933 1.00 89.31 87 TYR A O 1
ATOM 687 N N . GLU A 1 88 ? -7.378 -5.110 -10.549 1.00 90.62 88 GLU A N 1
ATOM 688 C CA . GLU A 1 88 ? -7.753 -6.511 -10.716 1.00 90.62 88 GLU A CA 1
ATOM 689 C C . GLU A 1 88 ? -6.914 -7.181 -11.818 1.00 90.62 88 GLU A C 1
ATOM 691 O O . GLU A 1 88 ? -6.743 -6.657 -12.919 1.00 90.62 88 GLU A O 1
ATOM 696 N N . GLY A 1 89 ? -6.326 -8.334 -11.489 1.00 84.56 89 GLY A N 1
ATOM 697 C CA . GLY A 1 89 ? -5.435 -9.072 -12.390 1.00 84.56 89 GLY A CA 1
ATOM 698 C C . GLY A 1 89 ? -4.068 -8.417 -12.635 1.00 84.56 89 GLY A C 1
ATOM 699 O O . GLY A 1 89 ? -3.277 -8.963 -13.404 1.00 84.56 89 GLY A O 1
ATOM 700 N N . VAL A 1 90 ? -3.757 -7.289 -11.982 1.00 84.56 90 VAL A N 1
ATOM 701 C CA . VAL A 1 90 ? -2.492 -6.559 -12.139 1.00 84.56 90 VAL A CA 1
ATOM 702 C C . VAL A 1 90 ? -1.750 -6.485 -10.798 1.00 84.56 90 VAL A C 1
ATOM 704 O O . VAL A 1 90 ? -2.288 -5.984 -9.814 1.00 84.56 90 VAL A O 1
ATOM 707 N N . PRO A 1 91 ? -0.483 -6.923 -10.720 1.00 83.56 91 PRO A N 1
ATOM 708 C CA . PRO A 1 91 ? 0.282 -7.615 -11.764 1.00 83.56 91 PRO A CA 1
ATOM 709 C C . PRO A 1 91 ? -0.147 -9.062 -12.033 1.00 83.56 91 PRO A C 1
ATOM 711 O O . PRO A 1 91 ? 0.180 -9.609 -13.082 1.00 83.56 91 PRO A O 1
ATOM 714 N N . VAL A 1 92 ? -0.849 -9.664 -11.078 1.00 87.25 92 VAL A N 1
ATOM 715 C CA . VAL A 1 92 ? -1.496 -10.977 -11.147 1.00 87.25 92 VAL A CA 1
ATOM 716 C C . VAL A 1 92 ? -2.776 -10.908 -10.312 1.00 87.25 92 VAL A C 1
ATOM 718 O O . VAL A 1 92 ? -2.979 -9.953 -9.558 1.00 87.25 92 VAL A O 1
ATOM 721 N N . GLU A 1 93 ? -3.631 -11.924 -10.394 1.00 88.62 93 GLU A N 1
ATOM 722 C CA . GLU A 1 93 ? -4.771 -12.058 -9.479 1.00 88.62 93 GLU A CA 1
ATOM 723 C C . GLU A 1 93 ? -4.300 -12.020 -8.011 1.00 88.62 93 GLU A C 1
ATOM 725 O O . GLU A 1 93 ? -3.363 -12.720 -7.633 1.00 88.62 93 GLU A O 1
ATOM 730 N N . GLY A 1 94 ? -4.916 -11.173 -7.178 1.00 90.69 94 GLY A N 1
ATOM 731 C CA . GLY A 1 94 ? -4.484 -10.940 -5.790 1.00 90.69 94 GLY A CA 1
ATOM 732 C C . GLY A 1 94 ? -3.352 -9.914 -5.613 1.00 90.69 94 GLY A C 1
ATOM 733 O O . GLY A 1 94 ? -2.829 -9.764 -4.502 1.00 90.69 94 GLY A O 1
ATOM 734 N N . GLY A 1 95 ? -2.969 -9.214 -6.685 1.00 93.56 95 GLY A N 1
ATOM 735 C CA . GLY A 1 95 ? -2.135 -8.015 -6.653 1.00 93.56 95 GLY A CA 1
ATOM 736 C C . GLY A 1 95 ? -0.680 -8.235 -6.237 1.00 93.56 95 GLY A C 1
ATOM 737 O O . GLY A 1 95 ? -0.114 -9.333 -6.313 1.00 93.56 95 GLY A O 1
ATOM 738 N N . ILE A 1 96 ? -0.051 -7.154 -5.769 1.00 94.38 96 ILE A N 1
ATOM 739 C CA . ILE A 1 96 ? 1.344 -7.164 -5.307 1.00 94.38 96 ILE A CA 1
ATOM 740 C C . ILE A 1 96 ? 1.544 -8.137 -4.135 1.00 94.38 96 ILE A C 1
ATOM 742 O O . ILE A 1 96 ? 2.599 -8.766 -4.035 1.00 94.38 96 ILE A O 1
ATOM 746 N N . ARG A 1 97 ? 0.549 -8.308 -3.257 1.00 95.38 97 ARG A N 1
ATOM 747 C CA . ARG A 1 97 ? 0.631 -9.222 -2.110 1.00 95.38 97 ARG A CA 1
ATOM 748 C C . ARG A 1 97 ? 0.943 -10.649 -2.547 1.00 95.38 97 ARG A C 1
ATOM 750 O O . ARG A 1 97 ? 1.783 -11.310 -1.923 1.00 95.38 97 ARG A O 1
ATOM 757 N N . LEU A 1 98 ? 0.278 -11.135 -3.596 1.00 93.38 98 LEU A N 1
ATOM 758 C CA . LEU A 1 98 ? 0.512 -12.492 -4.079 1.00 93.38 98 LEU A CA 1
ATOM 759 C C . LEU A 1 98 ? 1.912 -12.614 -4.692 1.00 93.38 98 LEU A C 1
ATOM 761 O O . LEU A 1 98 ? 2.633 -13.566 -4.378 1.00 93.38 98 LEU A O 1
ATOM 765 N N . MET A 1 99 ? 2.334 -11.617 -5.477 1.00 91.19 99 MET A N 1
ATOM 766 C CA . MET A 1 99 ? 3.692 -11.553 -6.035 1.00 91.19 99 MET A CA 1
ATOM 767 C C . MET A 1 99 ? 4.767 -11.577 -4.949 1.00 91.19 99 MET A C 1
ATOM 769 O O . MET A 1 99 ? 5.719 -12.357 -5.030 1.00 91.19 99 MET A O 1
ATOM 773 N N . GLU A 1 100 ? 4.598 -10.770 -3.902 1.00 94.00 100 GLU A N 1
ATOM 774 C CA . GLU A 1 100 ? 5.527 -10.690 -2.776 1.00 94.00 100 GLU A CA 1
ATOM 775 C C . GLU A 1 100 ? 5.608 -12.015 -2.018 1.00 94.00 100 GLU A C 1
ATOM 777 O O . GLU A 1 100 ? 6.697 -12.468 -1.663 1.00 94.00 100 GLU A O 1
ATOM 782 N N . THR A 1 101 ? 4.471 -12.679 -1.825 1.00 92.75 101 THR A N 1
ATOM 783 C CA . THR A 1 101 ? 4.413 -13.973 -1.137 1.00 92.75 101 THR A CA 1
ATOM 784 C C . THR A 1 101 ? 5.097 -15.070 -1.958 1.00 92.75 101 THR A C 1
ATOM 786 O O . THR A 1 101 ? 5.873 -15.863 -1.421 1.00 92.75 101 THR A O 1
ATOM 789 N N . ARG A 1 102 ? 4.849 -15.107 -3.273 1.00 91.94 102 ARG A N 1
ATOM 790 C CA . ARG A 1 102 ? 5.321 -16.178 -4.163 1.00 91.94 102 ARG A CA 1
ATOM 791 C C . ARG A 1 102 ? 6.777 -16.012 -4.587 1.00 91.94 102 ARG A C 1
ATOM 793 O O . ARG A 1 102 ? 7.523 -16.988 -4.646 1.00 91.94 102 ARG A O 1
ATOM 800 N N . HIS A 1 103 ? 7.186 -14.782 -4.885 1.00 89.44 103 HIS A N 1
ATOM 801 C CA . HIS A 1 103 ? 8.474 -14.484 -5.513 1.00 89.44 103 HIS A CA 1
ATOM 802 C C . HIS A 1 103 ? 9.425 -13.673 -4.619 1.00 89.44 103 HIS A C 1
ATOM 804 O O . HIS A 1 103 ? 10.608 -13.554 -4.958 1.00 89.44 103 HIS A O 1
ATOM 810 N N . LYS A 1 104 ? 8.970 -13.175 -3.459 1.00 89.25 104 LYS A N 1
ATOM 811 C CA . LYS A 1 104 ? 9.769 -12.363 -2.521 1.00 89.25 104 LYS A CA 1
ATOM 812 C C . LYS A 1 104 ? 10.406 -11.168 -3.236 1.00 89.25 104 LYS A C 1
ATOM 814 O O . LYS A 1 104 ? 9.734 -10.454 -3.954 1.00 89.25 104 LYS A O 1
ATOM 819 N N . SER A 1 105 ? 11.711 -10.942 -3.106 1.00 88.62 105 SER A N 1
ATOM 820 C CA . SER A 1 105 ? 12.390 -9.837 -3.793 1.00 88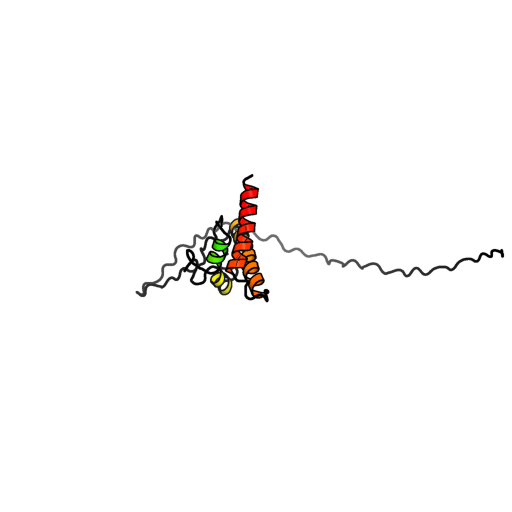.62 105 SER A CA 1
ATOM 821 C C . SER A 1 105 ? 12.576 -10.046 -5.301 1.00 88.62 105 SER A C 1
ATOM 823 O O . SER A 1 105 ? 12.805 -9.065 -6.004 1.00 88.62 105 SER A O 1
ATOM 825 N N . LYS A 1 106 ? 12.465 -11.280 -5.823 1.00 88.31 106 LYS A N 1
ATOM 826 C CA . LYS A 1 106 ? 12.858 -11.597 -7.211 1.00 88.31 106 LYS A CA 1
ATOM 827 C C . LYS A 1 106 ? 12.035 -10.854 -8.261 1.00 88.31 106 LYS A C 1
ATOM 829 O O . LYS A 1 106 ? 12.571 -10.499 -9.305 1.00 88.31 106 LYS A O 1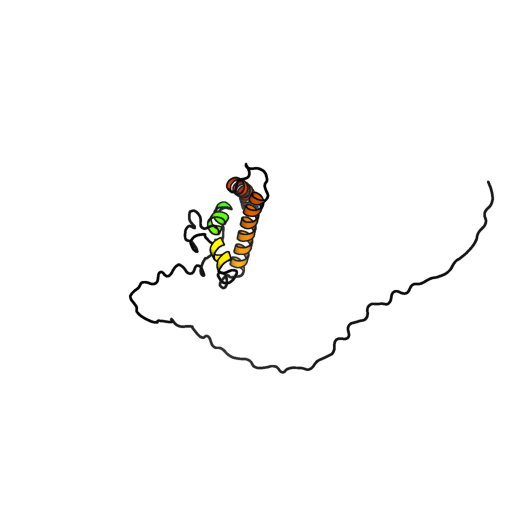
ATOM 834 N N . TRP A 1 107 ? 10.752 -10.609 -7.993 1.00 88.44 107 TRP A N 1
ATOM 835 C CA . TRP A 1 107 ? 9.877 -9.902 -8.934 1.00 88.44 107 TRP A CA 1
ATOM 836 C C . TRP A 1 107 ? 10.171 -8.403 -9.040 1.00 88.44 107 TRP A C 1
ATOM 838 O O . TRP A 1 107 ? 9.717 -7.757 -9.973 1.00 88.44 107 TRP A O 1
ATOM 848 N N . ARG A 1 108 ? 10.997 -7.865 -8.135 1.00 91.56 108 ARG A N 1
ATOM 849 C CA . ARG A 1 108 ? 11.457 -6.472 -8.145 1.00 91.56 108 ARG A CA 1
ATOM 850 C C . ARG A 1 108 ? 12.917 -6.320 -8.563 1.00 91.56 108 ARG A C 1
ATOM 852 O O . ARG A 1 108 ? 13.517 -5.283 -8.306 1.00 91.56 108 ARG A O 1
ATOM 859 N N . ASN A 1 109 ? 13.519 -7.333 -9.185 1.00 88.50 109 ASN A N 1
ATOM 860 C CA . ASN A 1 109 ? 14.937 -7.282 -9.560 1.00 88.50 109 ASN A CA 1
ATOM 861 C C . ASN A 1 109 ? 15.271 -6.122 -10.513 1.00 88.50 109 ASN A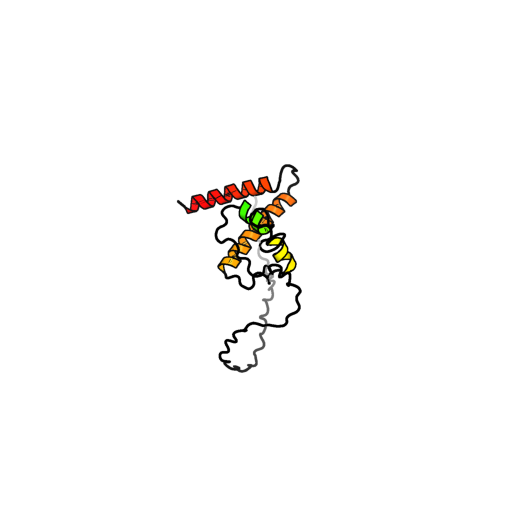 C 1
ATOM 863 O O . ASN A 1 109 ? 16.387 -5.616 -10.482 1.00 88.50 109 ASN A O 1
ATOM 867 N N . ASN A 1 110 ? 14.305 -5.697 -11.332 1.00 86.88 110 ASN A N 1
ATOM 868 C CA . ASN A 1 110 ? 14.473 -4.602 -12.289 1.00 86.88 110 ASN A CA 1
ATOM 869 C C . ASN A 1 110 ? 14.127 -3.224 -11.701 1.00 86.88 110 ASN A C 1
ATOM 871 O O . ASN A 1 110 ? 14.114 -2.237 -12.433 1.00 86.88 110 ASN A O 1
ATOM 875 N N . TYR A 1 111 ? 13.809 -3.134 -10.405 1.00 91.12 111 TYR A N 1
ATOM 876 C CA . TYR A 1 111 ? 13.459 -1.858 -9.794 1.00 91.12 111 TYR A CA 1
ATOM 877 C C . TYR A 1 111 ? 14.692 -0.980 -9.666 1.00 91.12 111 TYR A C 1
ATOM 879 O O . TYR A 1 111 ? 15.720 -1.381 -9.120 1.00 91.12 111 TYR A O 1
ATOM 887 N N . ASP A 1 112 ? 14.551 0.265 -10.095 1.00 92.25 112 ASP A N 1
ATOM 888 C CA . ASP A 1 112 ? 15.519 1.289 -9.769 1.00 92.25 112 ASP A CA 1
ATOM 889 C C . ASP A 1 112 ? 15.412 1.687 -8.282 1.00 92.25 112 ASP A C 1
ATOM 891 O O . ASP A 1 112 ? 14.546 1.240 -7.510 1.00 92.25 112 ASP A O 1
ATOM 895 N N . SER A 1 113 ? 16.332 2.548 -7.846 1.00 93.00 113 SER A N 1
ATOM 896 C CA . SER A 1 113 ? 16.365 3.006 -6.454 1.00 93.00 113 SER A CA 1
ATOM 897 C C . SER A 1 113 ? 15.096 3.772 -6.053 1.00 93.00 113 SER A C 1
ATOM 899 O O . SER A 1 113 ? 14.675 3.705 -4.894 1.00 93.00 113 SER A O 1
ATOM 901 N N . ALA A 1 114 ? 14.460 4.478 -6.995 1.00 91.75 114 ALA A N 1
ATOM 902 C CA . ALA A 1 114 ? 13.240 5.228 -6.745 1.00 91.75 114 ALA A CA 1
ATOM 903 C C . ALA A 1 114 ? 12.033 4.292 -6.585 1.00 91.75 114 ALA A C 1
ATOM 905 O O . ALA A 1 114 ? 11.319 4.402 -5.585 1.00 91.75 114 ALA A O 1
ATOM 906 N N . ALA A 1 115 ? 11.843 3.326 -7.489 1.00 91.50 115 ALA A N 1
ATOM 907 C CA . ALA A 1 115 ? 10.795 2.311 -7.398 1.00 91.50 115 ALA A CA 1
ATOM 908 C C . ALA A 1 115 ? 10.931 1.465 -6.131 1.00 91.50 115 ALA A C 1
ATOM 910 O O . ALA A 1 115 ? 9.940 1.212 -5.450 1.00 91.50 115 ALA A O 1
ATOM 911 N N . SER A 1 116 ? 12.158 1.109 -5.743 1.00 93.12 116 SER A N 1
ATOM 912 C CA . SER A 1 116 ? 12.416 0.392 -4.489 1.00 93.12 116 SER A CA 1
ATOM 913 C C . SER A 1 116 ? 11.954 1.185 -3.261 1.00 93.12 116 SER A C 1
ATOM 915 O O . SER A 1 116 ? 11.312 0.633 -2.369 1.00 93.12 116 SER A O 1
ATOM 917 N N . LYS A 1 117 ? 12.208 2.502 -3.222 1.00 93.50 117 LYS A N 1
ATOM 918 C CA . LYS A 1 117 ? 11.714 3.377 -2.143 1.00 93.50 117 LYS A CA 1
ATOM 919 C C . LYS A 1 117 ? 10.190 3.487 -2.149 1.00 93.50 117 LYS A C 1
ATOM 921 O O . LYS A 1 117 ? 9.587 3.477 -1.077 1.00 93.50 117 LYS A O 1
ATOM 926 N N . ARG A 1 118 ? 9.569 3.594 -3.329 1.00 92.94 118 ARG A N 1
ATOM 927 C CA . ARG A 1 118 ? 8.103 3.625 -3.466 1.00 92.94 118 ARG A CA 1
ATOM 928 C C . ARG A 1 118 ? 7.477 2.334 -2.956 1.00 92.94 118 ARG A C 1
ATOM 930 O O . ARG A 1 118 ? 6.582 2.404 -2.121 1.00 92.94 118 ARG A O 1
ATOM 937 N N . PHE A 1 119 ? 8.019 1.184 -3.357 1.00 94.62 119 PHE A N 1
ATOM 938 C CA . PHE A 1 119 ? 7.597 -0.118 -2.849 1.00 94.62 119 PHE A CA 1
ATOM 939 C C . PHE A 1 119 ? 7.667 -0.184 -1.324 1.00 94.62 119 PHE A C 1
ATOM 941 O O . PHE A 1 119 ? 6.681 -0.536 -0.687 1.00 94.62 119 PHE A O 1
ATOM 948 N N . SER A 1 120 ? 8.808 0.181 -0.730 1.00 94.31 120 SER A N 1
ATOM 949 C CA . SER A 1 120 ? 8.971 0.123 0.725 1.00 94.31 120 SER A CA 1
ATOM 950 C C . SER A 1 120 ? 7.948 0.992 1.452 1.00 94.31 120 SER A C 1
ATOM 952 O O . SER A 1 120 ? 7.391 0.562 2.456 1.00 94.31 120 SER A O 1
ATOM 954 N N . ARG A 1 121 ? 7.662 2.197 0.941 1.00 93.31 121 ARG A N 1
ATOM 955 C CA . ARG A 1 121 ? 6.637 3.087 1.512 1.00 93.31 121 ARG A CA 1
ATOM 956 C C . ARG A 1 121 ? 5.242 2.485 1.399 1.00 93.31 121 ARG A C 1
ATOM 958 O O . ARG A 1 121 ? 4.526 2.462 2.392 1.00 93.31 121 ARG A O 1
ATOM 965 N N . LEU A 1 122 ? 4.891 1.982 0.217 1.00 95.00 122 LEU A N 1
ATOM 966 C CA . LEU A 1 122 ? 3.600 1.351 -0.036 1.00 95.00 122 LEU A CA 1
ATOM 967 C C . LEU A 1 122 ? 3.389 0.151 0.896 1.00 95.00 122 LEU A C 1
ATOM 969 O O . LEU A 1 122 ? 2.375 0.087 1.584 1.00 95.00 122 LEU A O 1
ATOM 973 N N . LYS A 1 123 ? 4.388 -0.732 1.007 1.00 95.94 123 LYS A N 1
ATOM 974 C CA . LYS A 1 123 ? 4.354 -1.884 1.914 1.00 95.94 123 LYS A CA 1
ATOM 975 C C . LYS A 1 123 ? 4.163 -1.463 3.370 1.00 95.94 123 LYS A C 1
ATOM 977 O O . LYS A 1 123 ? 3.293 -2.002 4.034 1.00 95.94 123 LYS A O 1
ATOM 982 N N . ILE A 1 124 ? 4.924 -0.477 3.856 1.00 96.75 124 ILE A N 1
ATOM 983 C CA . ILE A 1 124 ? 4.798 0.011 5.240 1.00 96.75 124 ILE A CA 1
ATOM 984 C C . ILE A 1 124 ? 3.390 0.543 5.512 1.00 96.75 124 ILE A C 1
ATOM 986 O O . ILE A 1 124 ? 2.821 0.2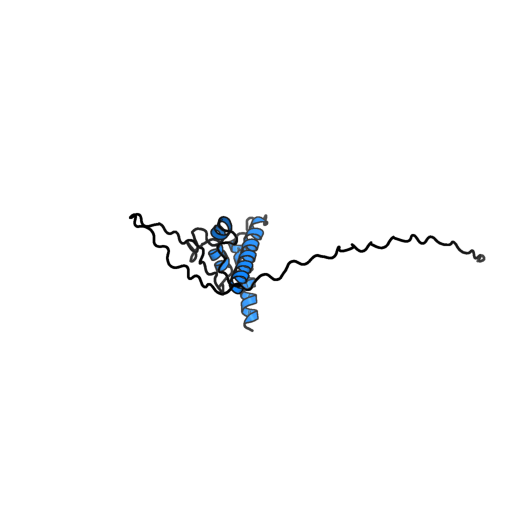36 6.556 1.00 96.75 124 ILE A O 1
ATOM 990 N N . ILE A 1 125 ? 2.828 1.334 4.596 1.00 95.94 125 ILE A N 1
ATOM 991 C CA . ILE A 1 125 ? 1.482 1.897 4.756 1.00 95.94 125 ILE A CA 1
ATOM 992 C C . ILE A 1 125 ? 0.452 0.769 4.846 1.00 95.94 125 ILE A C 1
ATOM 994 O O . ILE A 1 125 ? -0.326 0.732 5.797 1.00 95.94 125 ILE A O 1
ATOM 998 N N . VAL A 1 126 ? 0.486 -0.183 3.910 1.00 96.94 126 VAL A N 1
ATOM 999 C CA . VAL A 1 126 ? -0.479 -1.289 3.884 1.00 96.94 126 VAL A CA 1
ATOM 1000 C C . VAL A 1 126 ? -0.309 -2.229 5.077 1.00 96.94 126 VAL A C 1
ATOM 1002 O O . VAL A 1 126 ? -1.301 -2.571 5.716 1.00 96.94 126 VAL A O 1
ATOM 1005 N N . ASP A 1 127 ? 0.924 -2.594 5.432 1.00 97.06 127 ASP A N 1
ATOM 1006 C CA . ASP A 1 127 ? 1.204 -3.426 6.606 1.00 97.06 127 ASP A CA 1
ATOM 1007 C C . ASP A 1 127 ? 0.710 -2.741 7.888 1.00 97.06 127 ASP A C 1
ATOM 1009 O O . ASP A 1 127 ? 0.153 -3.403 8.761 1.00 97.06 127 ASP A O 1
ATOM 1013 N N . THR A 1 128 ? 0.848 -1.413 7.989 1.00 97.56 128 THR A N 1
ATOM 1014 C CA . THR A 1 128 ? 0.331 -0.649 9.134 1.00 97.56 128 THR A CA 1
ATOM 1015 C C . THR A 1 128 ? -1.193 -0.701 9.183 1.00 97.56 128 THR A C 1
ATOM 1017 O O . THR A 1 128 ? -1.737 -1.013 10.234 1.00 97.56 128 THR A O 1
ATOM 1020 N N . ILE A 1 129 ? -1.884 -0.481 8.058 1.00 97.25 129 ILE A N 1
ATOM 1021 C CA . ILE A 1 129 ? -3.353 -0.567 7.984 1.00 97.25 129 ILE A CA 1
ATOM 1022 C C . ILE A 1 129 ? -3.833 -1.952 8.432 1.00 97.25 129 ILE A C 1
ATOM 1024 O O . ILE A 1 129 ? -4.696 -2.061 9.301 1.00 97.25 129 ILE A O 1
ATOM 1028 N N . VAL A 1 130 ? -3.252 -3.015 7.865 1.00 97.12 130 VAL A N 1
ATOM 1029 C CA . VAL A 1 130 ? -3.613 -4.402 8.196 1.00 97.12 130 VAL A CA 1
ATOM 1030 C C . VAL A 1 130 ? -3.360 -4.688 9.674 1.00 97.12 130 VAL A C 1
ATOM 1032 O O . VAL A 1 130 ? -4.210 -5.279 10.337 1.00 97.12 130 VAL A O 1
ATOM 1035 N N . LYS A 1 131 ? -2.218 -4.243 10.203 1.00 97.44 131 LYS A N 1
ATOM 1036 C CA . LYS A 1 131 ? -1.858 -4.421 11.608 1.00 97.44 131 LYS A CA 1
ATOM 1037 C C . LYS A 1 131 ? -2.815 -3.681 12.544 1.00 97.44 131 LYS A C 1
ATOM 1039 O O . LYS A 1 131 ? -3.279 -4.279 13.505 1.00 97.44 131 LYS A O 1
ATOM 1044 N N . THR A 1 132 ? -3.164 -2.430 12.246 1.00 96.38 132 THR A N 1
ATOM 1045 C CA . THR A 1 132 ? -4.106 -1.638 13.053 1.00 96.38 132 THR A CA 1
ATOM 1046 C C . THR A 1 132 ? -5.473 -2.308 13.151 1.00 96.38 132 THR A C 1
ATOM 1048 O O . THR A 1 132 ? -6.043 -2.348 14.235 1.00 96.38 132 THR A O 1
ATOM 1051 N N . VAL A 1 133 ? -5.976 -2.871 12.049 1.00 96.62 133 VAL A N 1
ATOM 1052 C CA . VAL A 1 133 ? -7.250 -3.611 12.047 1.00 96.62 133 VAL A CA 1
ATOM 1053 C C . VAL A 1 133 ? -7.129 -4.941 12.797 1.00 96.62 133 VAL A C 1
ATOM 1055 O O . VAL A 1 133 ? -8.045 -5.341 13.503 1.00 96.62 133 VAL A O 1
ATOM 1058 N N . ALA A 1 134 ? -6.004 -5.646 12.663 1.00 95.88 134 ALA A N 1
ATOM 1059 C CA . ALA A 1 134 ? -5.801 -6.925 13.342 1.00 95.88 134 ALA A CA 1
ATOM 1060 C C . ALA A 1 134 ? -5.630 -6.784 14.866 1.00 95.88 134 ALA A C 1
ATOM 1062 O O . ALA A 1 134 ? -6.006 -7.685 15.610 1.00 95.88 134 ALA A O 1
ATOM 1063 N N . GLU A 1 135 ? -5.045 -5.677 15.327 1.00 95.88 135 GLU A N 1
ATOM 1064 C CA . GLU A 1 135 ? -4.789 -5.406 16.748 1.00 95.88 135 GLU A CA 1
ATOM 1065 C C . GLU A 1 135 ? -5.958 -4.694 17.446 1.00 95.88 135 GLU A C 1
ATOM 1067 O O . GLU A 1 135 ? -5.964 -4.583 18.673 1.00 95.88 135 GLU A O 1
ATOM 1072 N N . SER A 1 136 ? -6.958 -4.213 16.702 1.00 94.19 136 SER A N 1
ATOM 1073 C CA . SER A 1 136 ? -8.125 -3.563 17.292 1.00 94.19 136 SER A CA 1
ATOM 1074 C C . SER A 1 136 ? -9.113 -4.579 17.864 1.00 94.19 136 SER A C 1
ATOM 1076 O O . SER A 1 136 ? -9.636 -5.423 17.142 1.00 94.19 136 SER A O 1
ATOM 1078 N N . SER A 1 137 ? -9.439 -4.442 19.151 1.00 93.50 137 SER A N 1
ATOM 1079 C CA . SER A 1 137 ? -10.519 -5.205 19.800 1.00 93.50 137 SER A CA 1
ATOM 1080 C C . SER A 1 137 ? -11.919 -4.632 19.537 1.00 93.50 137 SER A C 1
ATOM 1082 O O . SER A 1 137 ? -12.912 -5.242 19.928 1.00 93.50 137 SER A O 1
ATOM 1084 N N . ASP A 1 138 ? -12.009 -3.443 18.934 1.00 92.50 138 ASP A N 1
ATOM 1085 C CA . ASP A 1 138 ? -13.273 -2.772 18.628 1.00 92.50 138 ASP A CA 1
ATOM 1086 C C . ASP A 1 138 ? -13.825 -3.267 17.277 1.00 92.50 138 ASP A C 1
ATOM 1088 O O . ASP A 1 138 ? -13.174 -3.058 16.250 1.00 92.50 138 ASP A O 1
ATOM 1092 N N . PRO A 1 139 ? -15.023 -3.883 17.236 1.00 88.44 139 PRO A N 1
ATOM 1093 C CA . PRO A 1 139 ? -15.620 -4.377 15.995 1.00 88.44 139 PRO A CA 1
ATOM 1094 C C . PRO A 1 139 ? -15.983 -3.268 14.996 1.00 88.44 139 PRO A C 1
ATOM 1096 O O . PRO A 1 139 ? -16.219 -3.561 13.826 1.00 88.44 139 PRO A O 1
ATOM 1099 N N . ASN A 1 140 ? -16.036 -2.004 15.427 1.00 92.44 140 ASN A N 1
ATOM 1100 C CA . ASN A 1 140 ? -16.292 -0.871 14.538 1.00 92.44 140 ASN A CA 1
ATOM 1101 C C . ASN A 1 140 ? -15.046 -0.448 13.748 1.00 92.44 140 ASN A C 1
ATOM 1103 O O . ASN A 1 140 ? -15.163 0.289 12.766 1.00 92.44 140 ASN A O 1
ATOM 1107 N N . VAL A 1 141 ? -13.853 -0.903 14.149 1.00 94.81 141 VAL A N 1
ATOM 1108 C CA . VAL A 1 141 ? -12.618 -0.634 13.412 1.00 94.81 141 VAL A CA 1
ATOM 1109 C C . VAL A 1 141 ? -12.570 -1.556 12.201 1.00 94.81 141 VAL A C 1
ATOM 1111 O O . VAL A 1 141 ? -12.266 -2.743 12.280 1.00 94.81 141 VAL A O 1
ATOM 1114 N N . THR A 1 142 ? -12.876 -0.982 11.044 1.00 96.38 142 THR A N 1
ATOM 1115 C CA . THR A 1 142 ? -12.842 -1.672 9.755 1.00 96.38 142 THR A CA 1
ATOM 1116 C C . THR A 1 142 ? -11.645 -1.210 8.931 1.00 96.38 142 THR A C 1
ATOM 1118 O O . THR A 1 142 ? -11.077 -0.138 9.149 1.00 96.38 142 THR A O 1
ATOM 1121 N N . THR A 1 143 ? -11.272 -1.988 7.917 1.00 96.44 143 THR A N 1
ATOM 1122 C CA . THR A 1 143 ? -10.241 -1.578 6.956 1.00 96.44 143 THR A CA 1
ATOM 1123 C C . THR A 1 143 ? -10.560 -0.227 6.319 1.00 96.44 143 THR A C 1
ATOM 1125 O O . THR A 1 143 ? -9.686 0.632 6.259 1.00 96.44 143 THR A O 1
ATOM 1128 N N . ASN A 1 144 ? -11.814 0.001 5.923 1.00 95.94 144 ASN A N 1
ATOM 1129 C CA . ASN A 1 144 ? -12.233 1.251 5.289 1.00 95.94 144 ASN A CA 1
ATOM 1130 C C . ASN A 1 144 ? -12.108 2.449 6.237 1.00 95.94 144 ASN A C 1
ATOM 1132 O O . ASN A 1 144 ? -11.638 3.505 5.818 1.00 95.94 144 ASN A O 1
ATOM 1136 N N . SER A 1 145 ? -12.467 2.291 7.517 1.00 96.00 145 SER A N 1
ATOM 1137 C CA . SER A 1 145 ? -12.311 3.379 8.489 1.00 96.00 145 SER A CA 1
ATOM 1138 C C . SER A 1 145 ? -10.839 3.715 8.732 1.00 96.00 145 SER A C 1
ATOM 1140 O O . SER A 1 145 ? -10.488 4.887 8.809 1.00 96.00 145 SER A O 1
ATOM 1142 N N . VAL A 1 146 ? -9.954 2.713 8.796 1.00 96.94 146 VAL A N 1
ATOM 1143 C CA . VAL A 1 146 ? -8.510 2.955 8.955 1.00 96.94 146 VAL A CA 1
ATOM 1144 C C . VAL A 1 146 ? -7.912 3.593 7.700 1.00 96.94 146 VAL A C 1
ATOM 1146 O O . VAL A 1 146 ? -7.134 4.538 7.818 1.00 96.94 146 VAL A O 1
ATOM 1149 N N . ILE A 1 147 ? -8.296 3.142 6.500 1.00 97.25 147 ILE A N 1
ATOM 1150 C CA . ILE A 1 147 ? -7.864 3.780 5.248 1.00 97.25 147 ILE A CA 1
ATOM 1151 C C . ILE A 1 147 ? -8.279 5.254 5.233 1.00 97.25 147 ILE A C 1
ATOM 1153 O O . ILE A 1 147 ? -7.441 6.100 4.933 1.00 97.25 147 ILE A O 1
ATOM 1157 N N . ALA A 1 148 ? -9.518 5.575 5.617 1.00 96.56 148 ALA A N 1
ATOM 1158 C CA . ALA A 1 148 ? -10.002 6.954 5.662 1.00 96.56 148 ALA A CA 1
ATOM 1159 C C . ALA A 1 148 ? -9.165 7.847 6.599 1.00 96.56 148 ALA A C 1
ATOM 1161 O O . ALA A 1 148 ? -8.820 8.969 6.230 1.00 96.56 148 ALA A O 1
ATOM 1162 N N . LEU A 1 149 ? -8.761 7.338 7.770 1.00 94.88 149 LEU A N 1
ATOM 1163 C CA . LEU A 1 149 ? -7.881 8.069 8.693 1.00 94.88 149 LEU A CA 1
ATOM 1164 C C . LEU A 1 149 ? -6.498 8.341 8.084 1.00 94.88 149 LEU A C 1
ATOM 1166 O O . LEU A 1 149 ? -5.946 9.433 8.224 1.00 94.88 149 LEU A O 1
ATOM 1170 N N . PHE A 1 150 ? -5.918 7.356 7.397 1.00 95.38 150 PHE A N 1
ATOM 1171 C CA . PHE A 1 150 ? -4.632 7.536 6.722 1.00 95.38 150 PHE A CA 1
ATOM 1172 C C . PHE A 1 150 ? -4.746 8.472 5.513 1.00 95.38 150 PHE A C 1
ATOM 1174 O O . PHE A 1 150 ? -3.805 9.216 5.230 1.00 95.38 150 PHE A O 1
ATOM 1181 N N . GLU A 1 151 ? -5.880 8.454 4.815 1.00 95.31 151 GLU A N 1
ATOM 1182 C CA . GLU A 1 151 ? -6.165 9.340 3.688 1.00 95.31 151 GLU A CA 1
ATOM 1183 C C . GLU A 1 151 ? -6.145 10.808 4.117 1.00 95.31 151 GLU A C 1
ATOM 1185 O O . GLU A 1 151 ? -5.483 11.623 3.477 1.00 95.31 151 GLU A O 1
ATOM 1190 N N . GLU A 1 152 ? -6.788 11.140 5.238 1.00 94.25 152 GLU A N 1
ATOM 1191 C CA . GLU A 1 152 ? -6.785 12.497 5.794 1.00 94.25 152 GLU A CA 1
ATOM 1192 C C . GLU A 1 152 ? -5.351 12.995 6.043 1.00 94.25 152 GLU A C 1
ATOM 1194 O O . GLU A 1 152 ? -4.962 14.083 5.609 1.00 94.25 152 GLU A O 1
ATOM 1199 N N . GLN A 1 153 ? -4.514 12.152 6.657 1.00 92.81 153 GLN A N 1
ATOM 1200 C CA . GLN A 1 153 ? -3.101 12.457 6.903 1.00 92.81 153 GLN A CA 1
ATOM 1201 C C . GLN A 1 153 ? -2.301 12.617 5.604 1.00 92.81 153 GLN A C 1
ATOM 1203 O O . GLN A 1 153 ? -1.376 13.434 5.522 1.00 92.81 153 GLN A O 1
ATOM 1208 N N . PHE A 1 154 ? -2.628 11.822 4.587 1.00 92.06 154 PHE A N 1
ATOM 1209 C CA . PHE A 1 154 ? -1.980 11.877 3.286 1.00 92.06 154 PHE A CA 1
ATOM 1210 C C . PHE A 1 154 ? -2.308 13.182 2.551 1.00 92.06 154 PHE A C 1
ATOM 1212 O O . PHE A 1 154 ? -1.389 13.851 2.069 1.00 92.06 154 PHE A O 1
ATOM 1219 N N . GLN A 1 155 ? -3.581 13.587 2.522 1.00 92.19 155 GLN A N 1
ATOM 1220 C CA . GLN A 1 155 ? -4.001 14.837 1.884 1.00 92.19 155 GLN A CA 1
ATOM 1221 C C . GLN A 1 155 ? -3.450 16.063 2.617 1.00 92.19 155 GLN A C 1
ATOM 1223 O O . GLN A 1 155 ? -2.876 16.938 1.970 1.00 92.19 155 GLN A O 1
ATOM 1228 N N . ALA A 1 156 ? -3.482 16.083 3.954 1.00 91.56 156 ALA A N 1
ATOM 1229 C CA . ALA A 1 156 ? -2.908 17.179 4.737 1.00 91.56 156 ALA A CA 1
ATOM 1230 C C . ALA A 1 156 ? -1.419 17.409 4.411 1.00 91.56 156 ALA A C 1
ATOM 1232 O O . ALA A 1 156 ? -0.973 18.543 4.222 1.00 91.56 156 ALA A O 1
ATOM 1233 N N . LYS A 1 157 ? -0.636 16.329 4.275 1.00 89.69 157 LYS A N 1
ATOM 1234 C CA . LYS A 1 157 ? 0.778 16.417 3.869 1.00 89.69 157 LYS A CA 1
ATOM 1235 C C . LYS A 1 157 ? 0.954 16.859 2.420 1.00 89.69 157 LYS A C 1
ATOM 1237 O O . LYS A 1 157 ? 1.901 17.583 2.120 1.00 89.69 157 LYS A O 1
ATOM 1242 N N . LYS A 1 158 ? 0.074 16.415 1.524 1.00 88.56 158 LYS A N 1
ATOM 1243 C CA . LYS A 1 158 ? 0.097 16.797 0.109 1.00 88.56 158 LYS A CA 1
ATOM 1244 C C . LYS A 1 158 ? -0.170 18.293 -0.064 1.00 88.56 158 LYS A C 1
ATOM 1246 O O . LYS A 1 158 ? 0.556 18.937 -0.813 1.00 88.56 158 LYS A O 1
ATOM 1251 N N . GLU A 1 159 ? -1.149 18.842 0.649 1.00 90.50 159 GLU A N 1
ATOM 1252 C CA . GLU A 1 159 ? -1.470 20.273 0.640 1.00 90.50 159 GLU A CA 1
ATOM 1253 C C . GLU A 1 159 ? -0.370 21.120 1.288 1.00 90.50 159 GLU A C 1
ATOM 1255 O O . GLU A 1 159 ? -0.006 22.166 0.756 1.00 90.50 159 GLU A O 1
ATOM 1260 N N . ALA A 1 160 ? 0.214 20.657 2.400 1.00 90.56 160 ALA A N 1
ATOM 1261 C CA . ALA A 1 160 ? 1.316 21.355 3.063 1.00 90.56 160 ALA A CA 1
ATOM 1262 C C . ALA A 1 160 ? 2.565 21.487 2.175 1.00 90.56 160 ALA A C 1
ATOM 1264 O O . ALA A 1 160 ? 3.308 22.449 2.318 1.00 90.56 160 ALA A O 1
ATOM 1265 N N . LEU A 1 161 ? 2.787 20.540 1.258 1.00 85.50 161 LEU A N 1
ATOM 1266 C CA . LEU A 1 161 ? 3.897 20.581 0.302 1.00 85.50 161 LEU A CA 1
ATOM 1267 C C . LEU A 1 161 ? 3.641 21.532 -0.884 1.00 85.50 161 LEU A C 1
ATOM 1269 O O . LEU A 1 161 ? 4.573 21.859 -1.611 1.00 85.50 161 LEU A O 1
ATOM 1273 N N . GLN A 1 162 ? 2.387 21.928 -1.116 1.00 78.44 162 GLN A N 1
ATOM 1274 C CA . GLN A 1 162 ? 2.000 22.839 -2.202 1.00 78.44 162 GLN A CA 1
ATOM 1275 C C . GLN A 1 162 ? 1.993 24.317 -1.785 1.00 78.44 162 GLN A C 1
ATOM 1277 O O . GLN A 1 162 ? 1.777 25.175 -2.641 1.00 78.44 162 GLN A O 1
ATOM 1282 N N . ARG A 1 163 ? 2.202 24.609 -0.498 1.00 61.53 163 ARG A N 1
ATOM 1283 C CA . ARG A 1 163 ? 2.368 25.963 0.043 1.00 61.53 163 ARG A CA 1
ATOM 1284 C C . ARG A 1 163 ? 3.844 26.330 0.115 1.00 61.53 163 ARG A C 1
ATOM 1286 O O . ARG A 1 163 ? 4.134 27.521 -0.115 1.00 61.53 163 ARG A O 1
#

Secondary structure (DSSP, 8-state):
----------------PPPPPP--PPP-------------------------SS-------STT----SS-S-HHHHHHHHHT-GGGTTSSSTTHHHHHHHHHGGGGGTT--HHHHHHHHHHHHHHHHHHHHHHH---TT--HHHHHHHHHHHHHHHHHHTT-